Protein AF-A0A7X0U392-F1 (afdb_monomer_lite)

Radius of gyration: 12.23 Å; chains: 1; bounding box: 28×32×32 Å

Organism: NCBI:txid46180

pLDDT: mean 85.94, std 13.67, range [49.72, 95.69]

InterPro domains:
  IPR018691 Protein of unknown function DUF2188 [PF09954] (2-59)

Secondary structure (DSSP, 8-state):
-EE-TTS-EEE--TT-SS-SEEESSHHHHHHHHHHHHHHTT-EEEEEE-TTSSEEEEEEETT---SSPPP-

Structure (mmCIF, N/CA/C/O backbone):
data_AF-A0A7X0U392-F1
#
_entry.id   AF-A0A7X0U392-F1
#
loop_
_atom_site.group_PDB
_atom_site.id
_atom_site.type_symbol
_atom_site.label_atom_id
_atom_site.label_alt_id
_atom_site.label_comp_id
_atom_site.label_asym_id
_atom_site.label_entity_id
_atom_site.label_seq_id
_atom_site.pdbx_PDB_ins_code
_atom_site.Cartn_x
_atom_site.Cartn_y
_atom_site.Cartn_z
_atom_site.occupancy
_atom_site.B_iso_or_equiv
_atom_site.auth_seq_id
_atom_site.auth_comp_id
_atom_site.auth_asym_id
_atom_site.auth_atom_id
_atom_site.pdbx_PDB_model_num
ATOM 1 N N . MET A 1 1 ? -5.460 -2.504 -2.923 1.00 89.94 1 MET A N 1
ATOM 2 C CA . MET A 1 1 ? -5.762 -2.748 -1.494 1.00 89.94 1 MET A CA 1
ATOM 3 C C . MET A 1 1 ? -7.179 -2.308 -1.178 1.00 89.94 1 MET A C 1
ATOM 5 O O . MET A 1 1 ? -7.576 -1.284 -1.722 1.00 89.94 1 MET A O 1
ATOM 9 N N . VAL A 1 2 ? -7.909 -3.026 -0.329 1.00 91.75 2 VAL A N 1
ATOM 10 C CA . VAL A 1 2 ? -9.296 -2.700 0.062 1.00 91.75 2 VAL A CA 1
ATOM 11 C C . VAL A 1 2 ? -9.456 -2.737 1.581 1.00 91.75 2 VAL A C 1
ATOM 13 O O . VAL A 1 2 ? -8.655 -3.372 2.274 1.00 91.75 2 VAL A O 1
ATOM 16 N N . ARG A 1 3 ? -10.461 -2.026 2.104 1.00 92.50 3 ARG A N 1
ATOM 17 C CA . ARG A 1 3 ? -10.815 -2.079 3.524 1.00 92.50 3 ARG A CA 1
ATOM 18 C C . ARG A 1 3 ? -11.703 -3.293 3.787 1.00 92.50 3 ARG A C 1
ATOM 20 O O . ARG A 1 3 ? -12.650 -3.539 3.049 1.00 92.50 3 ARG A O 1
ATOM 27 N N . ARG A 1 4 ? -11.388 -4.025 4.846 1.00 90.88 4 ARG A N 1
ATOM 28 C CA . ARG A 1 4 ? -12.128 -5.190 5.332 1.00 90.88 4 ARG A CA 1
ATOM 29 C C . ARG A 1 4 ? -13.190 -4.765 6.349 1.00 90.88 4 ARG A C 1
ATOM 31 O O . ARG A 1 4 ? -13.128 -3.668 6.909 1.00 90.88 4 ARG A O 1
ATOM 38 N N . GLU A 1 5 ? -14.133 -5.659 6.628 1.00 89.25 5 GLU A N 1
ATOM 39 C CA . GLU A 1 5 ? -15.181 -5.439 7.638 1.00 89.25 5 GLU A CA 1
ATOM 40 C C . GLU A 1 5 ? -14.610 -5.271 9.055 1.00 89.25 5 GLU A C 1
ATOM 42 O O . GLU A 1 5 ? -15.113 -4.463 9.831 1.00 89.25 5 GLU A O 1
ATOM 47 N N . ASP A 1 6 ? -13.499 -5.952 9.360 1.00 90.12 6 ASP A N 1
ATOM 48 C CA . ASP A 1 6 ? -12.764 -5.845 10.632 1.00 90.12 6 ASP A CA 1
ATOM 49 C C . ASP A 1 6 ? -12.016 -4.502 10.803 1.00 90.12 6 ASP A C 1
ATOM 51 O O . ASP A 1 6 ? -11.377 -4.262 11.826 1.00 90.12 6 ASP A O 1
ATOM 55 N N . GLY A 1 7 ? -12.087 -3.616 9.804 1.00 90.50 7 GLY A N 1
ATOM 56 C CA . GLY A 1 7 ? -11.435 -2.311 9.786 1.00 90.50 7 GLY A CA 1
ATOM 57 C C . GLY A 1 7 ? -9.982 -2.322 9.316 1.00 90.50 7 GLY A C 1
ATOM 58 O O . GLY A 1 7 ? -9.424 -1.241 9.097 1.00 90.50 7 GLY A O 1
ATOM 59 N N . ASN A 1 8 ? -9.397 -3.501 9.094 1.00 94.88 8 ASN A N 1
ATOM 60 C CA . ASN A 1 8 ? -8.064 -3.645 8.532 1.00 94.88 8 ASN A CA 1
ATOM 61 C C . ASN A 1 8 ? -8.065 -3.424 7.015 1.00 94.88 8 ASN A C 1
ATOM 63 O O . ASN A 1 8 ? -9.092 -3.382 6.338 1.00 94.88 8 ASN A O 1
ATOM 67 N N . TRP A 1 9 ? -6.866 -3.304 6.468 1.00 95.56 9 TRP A N 1
ATOM 68 C CA . TRP A 1 9 ? -6.592 -3.079 5.062 1.00 95.56 9 TRP A CA 1
ATOM 69 C C . TRP A 1 9 ? -5.840 -4.264 4.493 1.00 95.56 9 TRP A C 1
ATOM 71 O O . TRP A 1 9 ? -4.761 -4.612 4.972 1.00 95.56 9 TRP A O 1
ATOM 81 N N . GLU A 1 10 ? -6.390 -4.869 3.449 1.00 95.31 10 GLU A N 1
ATOM 82 C CA . GLU A 1 10 ? -5.746 -5.972 2.748 1.00 95.31 10 GLU A CA 1
ATOM 83 C C . GLU A 1 10 ? -5.098 -5.507 1.447 1.00 95.31 10 GLU A C 1
ATOM 85 O O . GLU A 1 10 ? -5.691 -4.812 0.617 1.00 95.31 10 GLU A O 1
ATOM 90 N N . VAL A 1 11 ? -3.848 -5.913 1.260 1.00 94.69 11 VAL A N 1
ATOM 91 C CA . VAL A 1 11 ? -3.107 -5.764 0.014 1.00 94.69 11 VAL A CA 1
ATOM 92 C C . VAL A 1 11 ? -3.240 -7.072 -0.748 1.00 94.69 11 VAL A C 1
ATOM 94 O O . VAL A 1 11 ? -2.722 -8.096 -0.315 1.00 94.69 11 VAL A O 1
ATOM 97 N N . THR A 1 12 ? -3.924 -7.040 -1.882 1.00 92.31 12 THR A N 1
ATOM 98 C CA . THR A 1 12 ? -4.136 -8.185 -2.773 1.00 92.31 12 THR A CA 1
ATOM 99 C C . THR A 1 12 ? -3.539 -7.885 -4.143 1.00 92.31 12 THR A C 1
ATOM 101 O O . THR A 1 12 ? -3.462 -6.725 -4.559 1.00 92.31 12 THR A O 1
ATOM 104 N N . ARG A 1 13 ? -3.115 -8.936 -4.849 1.00 87.69 13 ARG A N 1
ATOM 105 C CA . ARG A 1 13 ? -2.823 -8.863 -6.287 1.00 87.69 13 ARG A CA 1
ATOM 106 C C . ARG A 1 13 ? -4.075 -9.258 -7.078 1.00 87.69 13 ARG A C 1
ATOM 108 O O . ARG A 1 13 ? -4.879 -10.039 -6.562 1.00 87.69 13 ARG A O 1
ATOM 115 N N . PRO A 1 14 ? -4.248 -8.770 -8.316 1.00 83.56 14 PRO A N 1
ATOM 116 C CA . PRO A 1 14 ? -5.327 -9.230 -9.186 1.00 83.56 14 PRO A CA 1
ATOM 117 C C . PRO A 1 14 ? -5.317 -10.760 -9.323 1.00 83.56 14 PRO A C 1
ATOM 119 O O . PRO A 1 14 ? -4.266 -11.352 -9.553 1.00 83.56 14 PRO A O 1
ATOM 122 N N . GLY A 1 15 ? -6.475 -11.401 -9.142 1.00 82.06 15 GLY A N 1
ATOM 123 C CA . GLY A 1 15 ? -6.620 -12.860 -9.240 1.00 82.06 15 GLY A CA 1
ATOM 124 C C . GLY A 1 15 ? -6.036 -13.668 -8.073 1.00 82.06 15 GLY A C 1
ATOM 125 O O . GLY A 1 15 ? -6.094 -14.894 -8.103 1.00 82.06 15 GLY A O 1
ATOM 126 N N . ALA A 1 16 ? -5.486 -13.027 -7.037 1.00 85.88 16 ALA A N 1
ATOM 127 C CA . ALA A 1 16 ? -4.983 -13.743 -5.871 1.00 85.88 16 ALA A CA 1
ATOM 128 C C . ALA A 1 16 ? -6.132 -14.235 -4.980 1.00 85.88 16 ALA A C 1
ATOM 130 O O . ALA A 1 16 ? -6.983 -13.455 -4.562 1.00 85.88 16 ALA A O 1
ATOM 131 N N . SER A 1 17 ? -6.092 -15.511 -4.594 1.00 88.25 17 SER A N 1
ATOM 132 C CA . SER A 1 17 ? -7.053 -16.098 -3.646 1.00 88.25 17 SER A CA 1
ATOM 133 C C . SER A 1 17 ? -6.843 -15.642 -2.196 1.00 88.25 17 SER A C 1
ATOM 135 O O . SER A 1 17 ? -7.638 -15.977 -1.324 1.00 88.25 17 SER A O 1
ATOM 137 N N . ARG A 1 18 ? -5.744 -14.930 -1.908 1.00 90.12 18 ARG A N 1
ATOM 138 C CA . ARG A 1 18 ? -5.382 -14.460 -0.565 1.00 90.12 18 ARG A CA 1
ATOM 139 C C . ARG A 1 18 ? -4.717 -13.090 -0.598 1.00 90.12 18 ARG A C 1
ATOM 141 O O . ARG A 1 18 ? -4.038 -12.741 -1.566 1.00 90.12 18 ARG A O 1
ATOM 148 N N . ALA A 1 19 ? -4.845 -12.360 0.506 1.00 93.19 19 ALA A N 1
ATOM 149 C CA . ALA A 1 19 ? -4.090 -11.138 0.736 1.00 93.19 19 ALA A CA 1
ATOM 150 C C . ALA A 1 19 ? -2.582 -11.430 0.798 1.00 93.19 19 ALA A C 1
ATOM 152 O O . ALA A 1 19 ? -2.136 -12.357 1.473 1.00 93.19 19 ALA A O 1
ATOM 153 N N . SER A 1 20 ? -1.796 -10.617 0.098 1.00 92.12 20 SER A N 1
ATOM 154 C CA . SER A 1 20 ? -0.337 -10.581 0.200 1.00 92.12 20 SER A CA 1
ATOM 155 C C . SER A 1 20 ? 0.120 -9.945 1.516 1.00 92.12 20 SER A C 1
ATOM 157 O O . SER A 1 20 ? 1.173 -10.305 2.033 1.00 92.12 20 SER A O 1
ATOM 159 N N . ALA A 1 21 ? -0.667 -9.015 2.066 1.00 93.69 21 ALA A N 1
ATOM 160 C CA . ALA A 1 21 ? -0.462 -8.447 3.395 1.00 93.69 21 ALA A CA 1
ATOM 161 C C . ALA A 1 21 ? -1.783 -7.930 3.978 1.00 93.69 21 ALA A C 1
ATOM 163 O O . ALA A 1 21 ? -2.682 -7.538 3.236 1.00 93.69 21 ALA A O 1
ATOM 164 N N . VAL A 1 22 ? -1.867 -7.874 5.306 1.00 95.62 22 VAL A N 1
ATOM 165 C CA . VAL A 1 22 ? -2.941 -7.194 6.043 1.00 95.62 22 VAL A CA 1
ATOM 166 C C . VAL A 1 22 ? -2.298 -6.174 6.975 1.00 95.62 22 VAL A C 1
ATOM 168 O O . VAL A 1 22 ? -1.267 -6.458 7.586 1.00 95.62 22 VAL A O 1
ATOM 171 N N . ALA A 1 23 ? -2.877 -4.981 7.061 1.00 95.69 23 ALA A N 1
ATOM 172 C CA . ALA A 1 23 ? -2.400 -3.914 7.927 1.00 95.69 23 ALA A CA 1
ATOM 173 C C . ALA A 1 23 ? -3.567 -3.203 8.631 1.00 95.69 23 ALA A C 1
ATOM 175 O O . ALA A 1 23 ? -4.626 -3.047 8.030 1.00 95.69 23 ALA A O 1
ATOM 176 N N . PRO A 1 24 ? -3.391 -2.713 9.867 1.00 94.81 24 PRO A N 1
ATOM 177 C CA . PRO A 1 24 ? -4.446 -2.021 10.610 1.00 94.81 24 PRO A CA 1
ATOM 178 C C . PRO A 1 24 ? -4.814 -0.647 10.040 1.00 94.81 24 PRO A C 1
ATOM 180 O O . PRO A 1 24 ? -5.896 -0.136 10.310 1.00 94.81 24 PRO A O 1
ATOM 183 N N . THR A 1 25 ? -3.943 -0.024 9.240 1.00 94.75 25 THR A N 1
ATOM 184 C CA . THR A 1 25 ? -4.217 1.287 8.638 1.00 94.75 25 THR A CA 1
ATOM 185 C C . THR A 1 25 ? -3.895 1.308 7.152 1.00 94.75 25 THR A C 1
ATOM 187 O O . THR A 1 25 ? -3.015 0.588 6.673 1.00 94.75 25 THR A O 1
ATOM 190 N N . GLN A 1 26 ? -4.576 2.196 6.424 1.00 93.56 26 GLN A N 1
ATOM 191 C CA . GLN A 1 26 ? -4.358 2.384 4.991 1.00 93.56 26 GLN A CA 1
ATOM 192 C C . GLN A 1 26 ? -2.914 2.803 4.700 1.00 93.56 26 GLN A C 1
ATOM 194 O O . GLN A 1 26 ? -2.294 2.275 3.787 1.00 93.56 26 GLN A O 1
ATOM 199 N N . ALA A 1 27 ? -2.345 3.691 5.522 1.00 93.75 27 ALA A N 1
ATOM 200 C CA . ALA A 1 27 ? -0.955 4.122 5.396 1.00 93.75 27 ALA A CA 1
ATOM 201 C C . ALA A 1 27 ? 0.024 2.942 5.499 1.00 93.75 27 ALA A C 1
ATOM 203 O O . ALA A 1 27 ? 0.942 2.818 4.690 1.00 93.75 27 ALA A O 1
ATOM 204 N N . GLN A 1 28 ? -0.197 2.027 6.447 1.00 95.06 28 GLN A N 1
ATOM 205 C CA . GLN A 1 28 ? 0.635 0.832 6.570 1.00 95.06 28 GLN A CA 1
ATOM 206 C C . GLN A 1 28 ? 0.431 -0.135 5.397 1.00 95.06 28 GLN A C 1
ATOM 208 O O . GLN A 1 28 ? 1.407 -0.702 4.905 1.00 95.06 28 GLN A O 1
ATOM 213 N N . ALA A 1 29 ? -0.799 -0.286 4.900 1.00 95.12 29 ALA A N 1
ATOM 214 C CA . ALA A 1 29 ? -1.074 -1.078 3.702 1.00 95.12 29 ALA A CA 1
ATOM 215 C C . ALA A 1 29 ? -0.416 -0.485 2.444 1.00 95.12 29 ALA A C 1
ATOM 217 O O . ALA A 1 29 ? 0.104 -1.243 1.629 1.00 95.12 29 ALA A O 1
ATOM 218 N N . ILE A 1 30 ? -0.353 0.846 2.313 1.00 94.06 30 ILE A N 1
ATOM 219 C CA . ILE A 1 30 ? 0.383 1.533 1.240 1.00 94.06 30 ILE A CA 1
ATOM 220 C C . ILE A 1 30 ? 1.866 1.193 1.307 1.00 94.06 30 ILE A C 1
ATOM 222 O O . ILE A 1 30 ? 2.439 0.774 0.301 1.00 94.06 30 ILE A O 1
ATOM 226 N N . THR A 1 31 ? 2.480 1.317 2.483 1.00 94.81 31 THR A N 1
ATOM 227 C CA . THR A 1 31 ? 3.898 0.988 2.672 1.00 94.81 31 THR A CA 1
ATOM 228 C C . THR A 1 31 ? 4.182 -0.471 2.321 1.00 94.81 31 THR A C 1
ATOM 230 O O . THR A 1 31 ? 5.098 -0.750 1.549 1.00 94.81 31 THR A O 1
ATOM 233 N N . ARG A 1 32 ? 3.365 -1.408 2.821 1.00 94.75 32 ARG A N 1
ATOM 234 C CA . ARG A 1 32 ? 3.508 -2.844 2.528 1.00 94.75 32 ARG A CA 1
ATOM 235 C C . ARG A 1 32 ? 3.286 -3.154 1.048 1.00 94.75 32 ARG A C 1
ATOM 237 O O . ARG A 1 32 ? 4.078 -3.882 0.464 1.00 94.75 32 ARG A O 1
ATOM 244 N N . GLY A 1 33 ? 2.250 -2.588 0.432 1.00 94.12 33 GLY A N 1
ATOM 245 C CA . GLY A 1 33 ? 1.951 -2.776 -0.988 1.00 94.12 33 GLY A CA 1
ATOM 246 C C . GLY A 1 33 ? 3.043 -2.228 -1.898 1.00 94.12 33 GLY A C 1
ATOM 247 O O . GLY A 1 33 ? 3.421 -2.892 -2.857 1.00 94.12 33 GLY A O 1
ATOM 248 N N . SER A 1 34 ? 3.608 -1.072 -1.549 1.00 92.44 34 SER A N 1
ATOM 249 C CA . SER A 1 34 ? 4.733 -0.481 -2.278 1.00 92.44 34 SER A CA 1
ATOM 250 C C . SER A 1 34 ? 5.972 -1.373 -2.187 1.00 92.44 34 SER A C 1
ATOM 252 O O . SER A 1 34 ? 6.574 -1.670 -3.208 1.00 92.44 34 SER A O 1
ATOM 254 N N . GLN A 1 35 ? 6.305 -1.875 -0.991 1.00 93.06 35 GLN A N 1
ATOM 255 C CA . GLN A 1 35 ? 7.413 -2.821 -0.802 1.00 93.06 35 GLN A CA 1
ATOM 256 C C . GLN A 1 35 ? 7.220 -4.115 -1.597 1.00 93.06 35 GLN A C 1
ATOM 258 O O . GLN A 1 35 ? 8.162 -4.586 -2.227 1.00 93.06 35 GLN A O 1
ATOM 263 N N . ILE A 1 36 ? 6.008 -4.679 -1.583 1.00 92.00 36 ILE A N 1
ATOM 264 C CA . ILE A 1 36 ? 5.680 -5.883 -2.357 1.00 92.00 36 ILE A CA 1
ATOM 265 C C . ILE A 1 36 ? 5.925 -5.625 -3.845 1.00 92.00 36 ILE A C 1
ATOM 267 O O . ILE A 1 36 ? 6.676 -6.373 -4.460 1.00 92.00 36 ILE A O 1
ATOM 271 N N . LEU A 1 37 ? 5.375 -4.536 -4.393 1.00 91.69 37 LEU A N 1
ATOM 272 C CA . LEU A 1 37 ? 5.553 -4.198 -5.804 1.00 91.69 37 LEU A CA 1
ATOM 273 C C . LEU A 1 37 ? 7.015 -3.934 -6.155 1.00 91.69 37 LEU A C 1
ATOM 275 O O . LEU A 1 37 ? 7.478 -4.449 -7.160 1.00 91.69 37 LEU A O 1
ATOM 279 N N . THR A 1 38 ? 7.771 -3.202 -5.333 1.00 90.12 38 THR A N 1
ATOM 280 C CA . THR A 1 38 ? 9.212 -3.010 -5.560 1.00 90.12 38 THR A CA 1
ATOM 281 C C . THR A 1 38 ? 9.948 -4.348 -5.639 1.00 90.12 38 THR A C 1
ATOM 283 O O . THR A 1 38 ? 10.739 -4.552 -6.557 1.00 90.12 38 THR A O 1
ATOM 286 N N . ASN A 1 39 ? 9.652 -5.277 -4.727 1.00 89.50 39 ASN A N 1
ATOM 287 C CA . ASN A 1 39 ? 10.260 -6.608 -4.723 1.00 89.50 39 ASN A CA 1
ATOM 288 C C . ASN A 1 39 ? 9.828 -7.464 -5.926 1.00 89.50 39 ASN A C 1
ATOM 290 O O . ASN A 1 39 ? 10.583 -8.332 -6.353 1.00 89.50 39 ASN A O 1
ATOM 294 N N . ASP A 1 40 ? 8.642 -7.212 -6.481 1.00 88.25 40 ASP A N 1
ATOM 295 C CA . ASP A 1 40 ? 8.121 -7.895 -7.669 1.00 88.25 40 ASP A CA 1
ATOM 296 C C . ASP A 1 40 ? 8.632 -7.3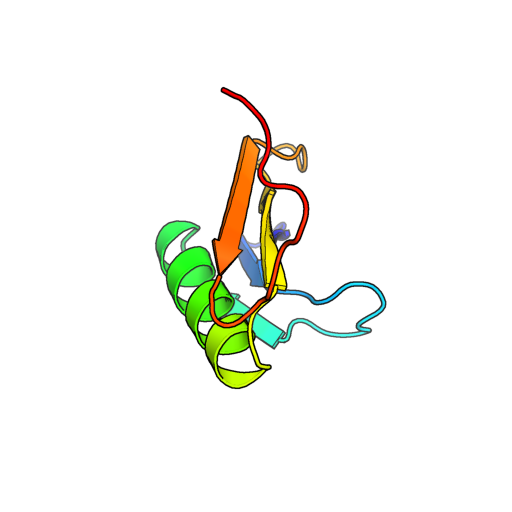13 -9.000 1.00 88.25 40 ASP A C 1
ATOM 298 O O . ASP A 1 40 ? 8.258 -7.809 -10.061 1.00 88.25 40 ASP A O 1
ATOM 302 N N . GLY A 1 41 ? 9.470 -6.269 -8.977 1.00 88.06 41 GLY A N 1
ATOM 303 C CA . GLY A 1 41 ? 9.940 -5.588 -10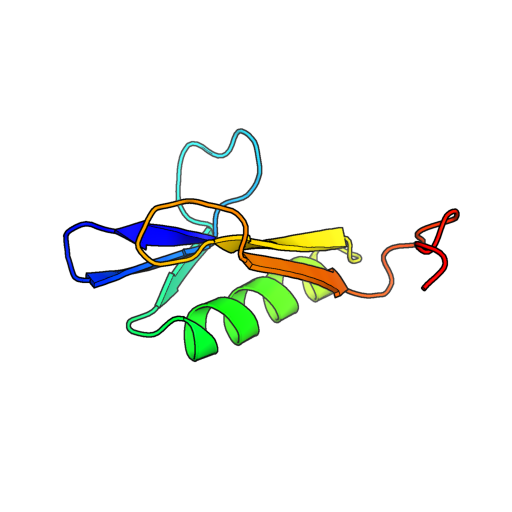.192 1.00 88.06 41 GLY A CA 1
ATOM 304 C C . GLY A 1 41 ? 9.085 -4.389 -10.619 1.00 88.06 41 GLY A C 1
ATOM 305 O O . GLY A 1 41 ? 9.236 -3.874 -11.724 1.00 88.06 41 GLY A O 1
ATOM 306 N N . GLY A 1 42 ? 8.233 -3.900 -9.723 1.00 88.88 42 GLY A 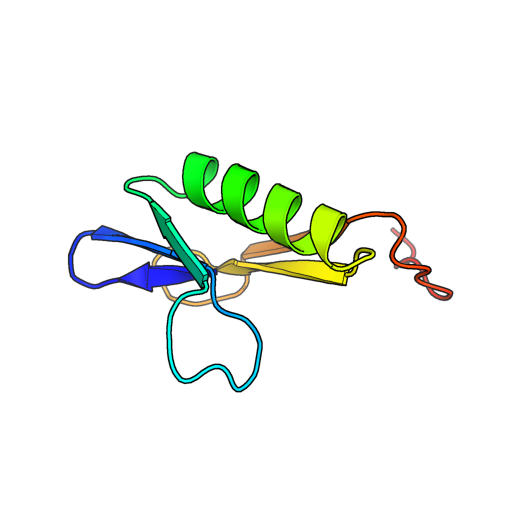N 1
ATOM 307 C CA . GLY A 1 42 ? 7.378 -2.733 -9.887 1.00 88.88 42 GLY A CA 1
ATOM 308 C C . GLY A 1 42 ? 5.959 -3.057 -10.349 1.00 88.88 42 GLY A C 1
ATOM 309 O O . GLY A 1 42 ? 5.570 -4.212 -10.498 1.00 88.88 42 GLY A O 1
ATOM 310 N N . GLY A 1 43 ? 5.154 -2.013 -10.537 1.00 89.88 43 GLY A N 1
ATOM 311 C CA . GLY A 1 43 ? 3.762 -2.132 -10.971 1.00 89.88 43 GLY A CA 1
ATOM 312 C C . GLY A 1 43 ? 2.867 -1.033 -10.410 1.00 89.88 43 GLY A C 1
ATOM 313 O O . GLY A 1 43 ? 3.346 -0.014 -9.919 1.00 89.88 43 GLY A O 1
ATOM 314 N N . GLU A 1 44 ? 1.556 -1.246 -10.472 1.00 91.19 44 GLU A N 1
ATOM 315 C CA . GLU A 1 44 ? 0.559 -0.251 -10.075 1.00 91.19 44 GLU A CA 1
ATOM 316 C C . GLU A 1 44 ? -0.125 -0.638 -8.755 1.00 91.19 44 GLU A C 1
ATOM 318 O O . GLU A 1 44 ? -0.734 -1.705 -8.621 1.00 91.19 44 GLU A O 1
ATOM 323 N N . LEU A 1 45 ? -0.044 0.250 -7.765 1.00 92.50 45 LEU A N 1
ATOM 324 C CA . LEU A 1 45 ? -0.744 0.124 -6.495 1.00 92.50 45 LEU A CA 1
ATOM 325 C C . LEU A 1 45 ? -2.069 0.883 -6.546 1.00 92.50 45 LEU A C 1
ATOM 327 O O . LEU A 1 45 ? -2.089 2.110 -6.474 1.00 92.50 45 LEU A O 1
ATOM 331 N N . ARG A 1 46 ? -3.185 0.149 -6.572 1.00 93.94 46 ARG A N 1
ATOM 332 C CA . ARG A 1 46 ? -4.536 0.724 -6.467 1.00 93.94 46 ARG A CA 1
ATOM 333 C C . ARG A 1 46 ? -4.964 0.884 -5.013 1.00 93.94 46 ARG A C 1
ATOM 335 O O . ARG A 1 46 ? -5.007 -0.095 -4.252 1.00 93.94 46 ARG A O 1
ATOM 342 N N . ILE A 1 47 ? -5.306 2.110 -4.639 1.00 93.75 47 ILE A N 1
ATOM 343 C CA . ILE A 1 47 ? -5.709 2.512 -3.294 1.00 93.75 47 ILE A CA 1
ATOM 344 C C . ILE A 1 47 ? -7.215 2.762 -3.302 1.00 93.75 47 ILE A C 1
ATOM 346 O O . ILE A 1 47 ? -7.682 3.726 -3.908 1.00 93.75 47 ILE A O 1
ATOM 350 N N . HIS A 1 48 ? -7.980 1.908 -2.624 1.00 93.62 48 HIS A N 1
ATOM 351 C CA . HIS A 1 48 ? -9.424 2.105 -2.495 1.00 93.62 48 HIS A CA 1
ATOM 352 C C . HIS A 1 48 ? -9.755 2.926 -1.243 1.00 93.62 48 HIS A C 1
ATOM 354 O O . HIS A 1 48 ? -9.009 2.879 -0.264 1.00 93.62 48 HIS A O 1
ATOM 360 N N . ASN A 1 49 ? -10.848 3.688 -1.263 1.00 90.94 49 ASN A N 1
ATOM 361 C CA . ASN A 1 49 ? -11.425 4.315 -0.074 1.00 90.94 49 ASN A CA 1
ATOM 362 C C . ASN A 1 49 ? -12.188 3.282 0.782 1.00 90.94 49 ASN A C 1
ATOM 364 O O . ASN A 1 49 ? -12.202 2.084 0.494 1.00 90.94 49 ASN A O 1
ATOM 368 N N . THR A 1 50 ? -12.810 3.752 1.863 1.00 89.75 50 THR A N 1
ATOM 369 C CA . THR A 1 50 ? -13.664 2.933 2.737 1.00 89.75 50 THR A CA 1
ATOM 370 C C . THR A 1 50 ? -14.884 2.361 2.019 1.00 89.75 50 THR A C 1
ATOM 372 O O . THR A 1 50 ? -15.379 1.323 2.443 1.00 89.75 50 THR A O 1
ATOM 375 N N . ASP A 1 51 ? -15.314 2.999 0.930 1.00 88.12 51 ASP A N 1
ATOM 376 C CA . ASP A 1 51 ? -16.470 2.612 0.113 1.00 88.12 51 ASP A CA 1
ATOM 377 C C . ASP A 1 51 ? -16.088 1.633 -1.013 1.00 88.12 51 ASP A C 1
ATOM 379 O O . ASP A 1 51 ? -16.915 1.281 -1.851 1.00 88.12 51 ASP A O 1
ATOM 383 N N . GLY A 1 52 ? -14.822 1.201 -1.065 1.00 86.31 52 GLY A N 1
ATOM 384 C CA . GLY A 1 52 ? -14.321 0.261 -2.069 1.00 86.31 52 GLY A CA 1
ATOM 385 C C . GLY A 1 52 ? -14.080 0.868 -3.454 1.00 86.31 52 GLY A C 1
ATOM 386 O O . GLY A 1 52 ? -13.765 0.132 -4.384 1.00 86.31 52 GLY A O 1
ATOM 387 N N . GLN A 1 53 ? -14.175 2.188 -3.615 1.00 91.38 53 GLN A N 1
ATOM 388 C CA . GLN A 1 53 ? -13.855 2.894 -4.858 1.00 91.38 53 GLN A CA 1
ATOM 389 C C . GLN A 1 53 ? -12.374 3.263 -4.914 1.00 91.38 53 GLN A C 1
ATOM 391 O O . GLN A 1 53 ? -11.773 3.574 -3.887 1.00 91.38 53 GLN A O 1
ATOM 396 N N . ILE A 1 54 ? -11.775 3.272 -6.107 1.00 90.31 54 ILE A N 1
ATOM 397 C CA . ILE A 1 54 ? -10.390 3.729 -6.277 1.00 90.31 54 ILE A CA 1
ATOM 398 C C . ILE A 1 54 ? -10.330 5.223 -5.956 1.00 90.31 54 ILE A C 1
ATOM 400 O O . ILE A 1 54 ? -10.932 6.042 -6.645 1.00 90.31 54 ILE A O 1
ATOM 404 N N . ARG A 1 55 ? -9.585 5.566 -4.907 1.00 92.31 55 ARG A N 1
ATOM 405 C CA . ARG A 1 55 ? -9.294 6.948 -4.522 1.00 92.31 55 ARG A CA 1
ATOM 406 C C . ARG A 1 55 ? -7.993 7.434 -5.144 1.00 92.31 55 ARG A C 1
ATOM 408 O O . ARG A 1 55 ? -7.876 8.616 -5.436 1.00 92.31 55 ARG A O 1
ATOM 415 N N . ASP A 1 56 ? -7.015 6.541 -5.265 1.00 91.50 56 ASP A N 1
ATOM 416 C CA . ASP A 1 56 ? -5.670 6.891 -5.708 1.00 91.50 56 ASP A CA 1
ATOM 417 C C . ASP A 1 56 ? -4.970 5.685 -6.354 1.00 91.50 56 ASP A C 1
ATOM 419 O O . ASP A 1 56 ? -5.309 4.525 -6.087 1.00 91.50 56 ASP A O 1
ATOM 423 N N . GLN A 1 57 ? -4.005 5.960 -7.225 1.00 90.62 57 GLN A N 1
ATOM 424 C CA . GLN A 1 57 ? -3.214 4.964 -7.941 1.00 90.62 57 GLN A CA 1
ATOM 425 C C . GLN A 1 57 ? -1.758 5.409 -7.950 1.00 90.62 57 GLN A C 1
ATOM 427 O O . GLN A 1 57 ? -1.446 6.548 -8.288 1.00 90.62 57 GLN A O 1
ATOM 432 N N . ARG A 1 58 ? -0.852 4.501 -7.584 1.00 89.00 58 ARG A N 1
ATOM 433 C CA . ARG A 1 58 ? 0.576 4.804 -7.507 1.00 89.00 58 ARG A CA 1
ATOM 434 C C . ARG A 1 58 ? 1.394 3.809 -8.308 1.00 89.00 58 ARG A C 1
ATOM 436 O O . ARG A 1 58 ? 1.416 2.626 -7.979 1.00 89.00 58 ARG A O 1
ATOM 443 N N . THR A 1 59 ? 2.132 4.304 -9.291 1.00 88.56 59 THR A N 1
ATOM 444 C CA . THR A 1 59 ? 3.127 3.512 -10.019 1.00 88.56 59 THR A CA 1
ATOM 445 C C . THR A 1 59 ? 4.396 3.366 -9.174 1.00 88.56 59 THR A C 1
ATOM 447 O O . THR A 1 59 ? 4.932 4.349 -8.657 1.00 88.56 59 THR A O 1
ATOM 450 N N . ILE A 1 60 ? 4.864 2.130 -8.998 1.00 88.81 60 ILE A N 1
ATOM 451 C CA . ILE A 1 60 ? 6.053 1.757 -8.226 1.00 88.81 60 ILE A CA 1
ATOM 452 C C . ILE A 1 6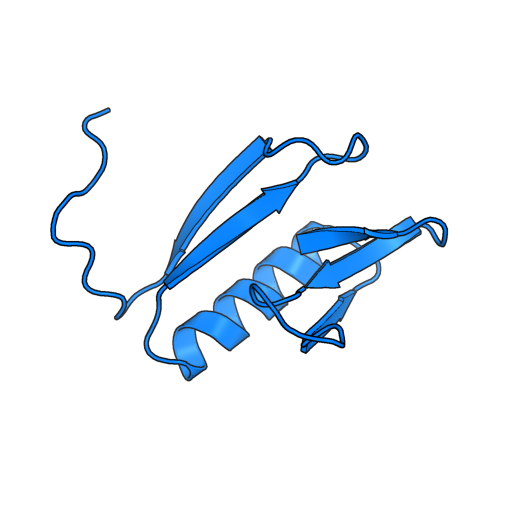0 ? 7.127 1.233 -9.190 1.00 88.81 60 ILE A C 1
ATOM 454 O O . ILE A 1 60 ? 6.903 0.269 -9.920 1.00 88.81 60 ILE A O 1
ATOM 458 N N . ALA A 1 61 ? 8.305 1.860 -9.176 1.00 79.25 61 ALA A N 1
ATOM 459 C CA . ALA A 1 61 ? 9.472 1.460 -9.967 1.00 79.25 61 ALA A CA 1
ATOM 460 C C . ALA A 1 61 ? 10.086 0.120 -9.470 1.00 79.25 61 ALA A C 1
ATOM 462 O O . ALA A 1 61 ? 9.904 -0.214 -8.294 1.00 79.25 61 ALA A O 1
ATOM 463 N N . PRO A 1 62 ? 10.827 -0.644 -10.308 1.00 70.75 62 PRO A N 1
ATOM 464 C CA . PRO A 1 62 ? 11.255 -0.352 -11.685 1.00 70.75 62 PRO A CA 1
ATOM 465 C C . PRO A 1 62 ? 10.199 -0.635 -12.766 1.00 70.75 62 PRO A C 1
ATOM 467 O O . PRO A 1 62 ? 10.553 -0.716 -13.938 1.00 70.75 62 PRO A O 1
ATOM 470 N N . GLY A 1 63 ? 8.919 -0.751 -12.392 1.00 55.66 63 GLY A N 1
ATOM 471 C CA . GLY A 1 63 ? 7.800 -0.938 -13.311 1.00 55.66 63 GLY A CA 1
ATOM 472 C C . GLY A 1 63 ? 7.850 0.093 -14.433 1.00 55.66 63 GLY A C 1
ATOM 473 O O . GLY A 1 63 ? 7.590 1.275 -14.214 1.00 55.66 63 GLY A O 1
ATOM 474 N N . ASN A 1 64 ? 8.272 -0.370 -15.607 1.00 50.12 64 ASN A N 1
ATOM 475 C CA . ASN A 1 64 ? 8.498 0.439 -16.789 1.00 50.12 64 ASN A CA 1
ATOM 476 C C . ASN A 1 64 ? 7.118 0.736 -17.382 1.00 50.12 64 ASN A C 1
ATOM 478 O O . ASN A 1 64 ? 6.585 -0.085 -18.122 1.00 50.12 64 ASN A O 1
ATOM 482 N N . ASP A 1 65 ? 6.496 1.837 -16.968 1.00 50.69 65 ASP A N 1
ATOM 483 C CA . ASP A 1 65 ? 5.249 2.315 -17.559 1.00 50.69 65 ASP A CA 1
ATOM 484 C C . ASP A 1 65 ? 5.594 3.148 -18.808 1.00 50.69 65 ASP A C 1
ATOM 486 O O . ASP A 1 65 ? 6.079 4.275 -18.669 1.00 50.69 65 ASP A O 1
ATOM 490 N N . PRO A 1 66 ? 5.425 2.622 -20.039 1.00 55.50 66 PRO A N 1
ATOM 491 C CA . PRO A 1 66 ? 5.741 3.367 -21.256 1.00 55.50 66 PRO A CA 1
ATOM 492 C C . PRO A 1 66 ? 4.753 4.515 -21.523 1.00 55.50 66 PRO A C 1
ATOM 494 O O . PRO A 1 66 ? 4.987 5.307 -22.436 1.00 55.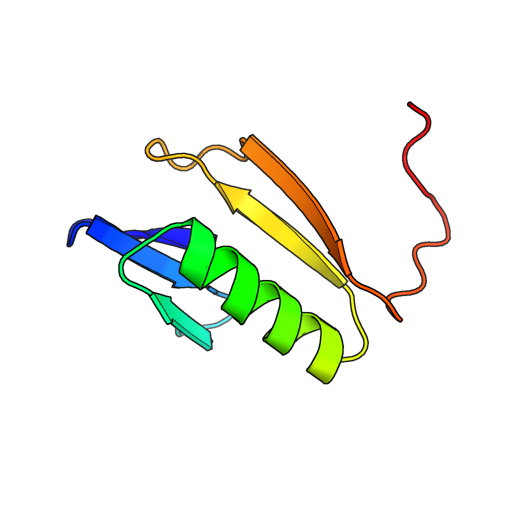50 66 PRO A O 1
ATOM 497 N N . TYR A 1 67 ? 3.657 4.612 -20.761 1.00 50.47 67 TYR A N 1
ATOM 498 C CA . TYR A 1 67 ? 2.609 5.615 -20.932 1.00 50.47 67 TYR A CA 1
ATOM 499 C C . TYR A 1 67 ? 2.251 6.279 -19.594 1.00 50.47 67 TYR A C 1
ATOM 501 O O . TYR A 1 67 ? 1.185 6.020 -19.038 1.00 50.47 67 TYR A O 1
ATOM 509 N N . PRO A 1 68 ? 3.093 7.197 -19.085 1.00 50.59 68 PRO A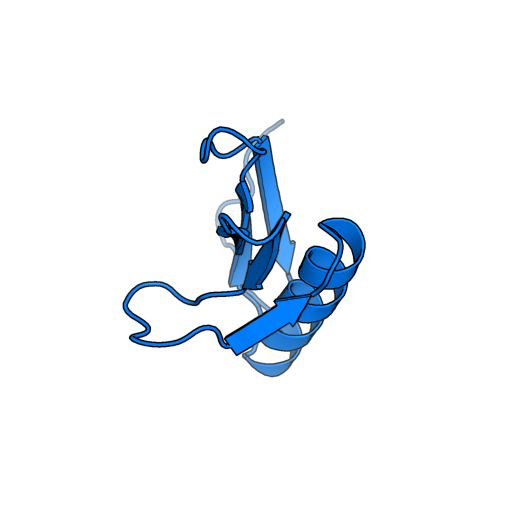 N 1
ATOM 510 C CA . PRO A 1 68 ? 2.714 7.987 -17.923 1.00 50.59 68 PRO A CA 1
ATOM 511 C C . PRO A 1 68 ? 1.447 8.808 -18.239 1.00 50.59 68 PRO A C 1
ATOM 513 O O . PRO A 1 68 ? 1.358 9.400 -19.325 1.00 50.59 68 PRO A O 1
ATOM 516 N N . PRO A 1 69 ? 0.461 8.885 -17.323 1.00 51.94 69 PRO A N 1
ATOM 517 C CA . PRO A 1 69 ? -0.697 9.743 -17.518 1.00 51.94 69 PRO A CA 1
ATOM 518 C C . PRO A 1 69 ? -0.237 11.201 -17.607 1.00 51.94 69 PRO A C 1
ATOM 520 O O . PRO A 1 69 ? 0.498 11.696 -16.749 1.00 51.94 69 PRO A O 1
ATOM 523 N N . LYS A 1 70 ? -0.652 11.887 -18.677 1.00 49.72 70 LYS A N 1
ATOM 524 C CA . LYS A 1 70 ? -0.469 13.334 -18.804 1.00 49.72 70 LYS A CA 1
ATOM 525 C C . LYS A 1 70 ? -1.373 13.997 -17.766 1.00 49.72 70 LYS A C 1
ATOM 527 O O . LYS A 1 70 ? -2.578 13.750 -17.778 1.00 49.72 70 LYS A O 1
ATOM 532 N N . GLY A 1 71 ? -0.754 14.745 -16.853 1.00 49.97 71 GLY A N 1
ATOM 533 C CA . GLY A 1 71 ? -1.458 15.624 -15.919 1.00 49.97 71 GLY A CA 1
ATOM 534 C C . GLY A 1 71 ? -2.230 16.732 -16.619 1.00 49.97 71 GLY A C 1
ATOM 535 O O . GLY A 1 71 ? -2.037 16.918 -17.845 1.00 49.97 71 GLY A O 1
#

Sequence (71 aa):
MVRREDGNWEVTRPGASRASAVAPTQAQAITRGSQILTNDGGGELRIHNTDGQIRDQRTIAPGNDPYPPKG

Foldseek 3Di:
DAADPVQWDFDDDVPDPDGPDIGNDLVVSVVVNLVVQVVVAWDKDFRADNVRHGPDIDTHPPPDDVDDDDD